Protein AF-A0A2T6F2M0-F1 (afdb_monomer_lite)

Secondary structure (DSSP, 8-state):
-HHHHHHHHHS-HHHHHHHHHHTTS-HHHHHHHHHTTPPPPHHHHHHHHHHTTTSS-HHHH-TTS-HHHHHHH-------TTTTHHHHHHHHHHHHHHHHTT------S-----

Sequence (114 aa):
MDKLLKYLNGLSKGDRTQFVRACGTSEGYLRKAISISQQIGLDLCINLERESNRAIVCEDLRPDVDWEYLRSTAVKSNLDPMATKGIEEETNEENRREADLGYRQPADPKKVVE

pLDDT: mean 80.38, std 20.86, range [40.22, 98.19]

Structure (mmCIF, N/CA/C/O backbone):
data_AF-A0A2T6F2M0-F1
#
_entry.id   AF-A0A2T6F2M0-F1
#
loop_
_atom_site.group_PDB
_atom_site.id
_atom_site.type_symbol
_atom_site.label_atom_id
_atom_site.label_alt_id
_atom_site.label_comp_id
_atom_site.label_asym_id
_atom_site.label_entity_id
_atom_site.label_seq_id
_atom_site.pdbx_PDB_ins_code
_atom_site.Cartn_x
_atom_site.Cartn_y
_atom_site.Cartn_z
_atom_site.occupancy
_atom_site.B_iso_or_equiv
_atom_site.auth_seq_id
_atom_site.auth_comp_id
_atom_site.auth_asym_id
_atom_site.auth_atom_id
_atom_site.pdbx_PDB_model_num
ATOM 1 N N . MET A 1 1 ? 7.057 -4.594 -5.072 1.00 85.81 1 MET A N 1
ATOM 2 C CA . MET A 1 1 ? 6.424 -3.287 -5.393 1.00 85.81 1 MET A CA 1
ATOM 3 C C . MET A 1 1 ? 5.764 -3.205 -6.775 1.00 85.81 1 MET A C 1
ATOM 5 O O . MET A 1 1 ? 4.885 -2.366 -6.954 1.00 85.81 1 MET A O 1
ATOM 9 N N . ASP A 1 2 ? 6.087 -4.080 -7.735 1.00 91.25 2 ASP A N 1
ATOM 10 C CA . ASP A 1 2 ? 5.515 -4.016 -9.097 1.00 91.25 2 ASP A CA 1
ATOM 11 C C . ASP A 1 2 ? 3.990 -4.150 -9.161 1.00 91.25 2 ASP A C 1
ATOM 13 O O . ASP A 1 2 ? 3.348 -3.531 -10.009 1.00 91.25 2 ASP A O 1
ATOM 17 N N . LYS A 1 3 ? 3.385 -4.932 -8.260 1.00 94.75 3 LYS A N 1
ATOM 18 C CA . LYS A 1 3 ? 1.925 -5.087 -8.192 1.00 94.75 3 LYS A CA 1
ATOM 19 C C . LYS A 1 3 ? 1.217 -3.781 -7.835 1.00 94.75 3 LYS A C 1
ATOM 21 O O . LYS A 1 3 ? 0.248 -3.430 -8.500 1.00 94.75 3 LYS A O 1
ATOM 26 N N . LEU A 1 4 ? 1.746 -3.018 -6.876 1.00 95.62 4 LEU A N 1
ATOM 27 C CA . LEU A 1 4 ? 1.225 -1.690 -6.543 1.00 95.62 4 LEU A CA 1
ATOM 28 C C . LEU A 1 4 ? 1.328 -0.740 -7.743 1.00 95.62 4 LEU A C 1
ATOM 30 O O . LEU A 1 4 ? 0.378 -0.022 -8.044 1.00 95.62 4 LEU A O 1
ATOM 34 N N . LEU A 1 5 ? 2.454 -0.760 -8.464 1.00 96.12 5 LEU A N 1
ATOM 35 C CA . LEU A 1 5 ? 2.630 0.067 -9.659 1.00 96.12 5 LEU A CA 1
ATOM 36 C C . LEU A 1 5 ? 1.625 -0.295 -10.761 1.00 96.12 5 LEU A C 1
ATOM 38 O O . LEU A 1 5 ? 0.986 0.594 -11.325 1.00 96.12 5 LEU A O 1
ATOM 42 N N . LYS A 1 6 ? 1.466 -1.591 -11.053 1.00 97.25 6 LYS A N 1
ATOM 43 C CA . LYS A 1 6 ? 0.496 -2.092 -12.037 1.00 97.25 6 LYS A CA 1
ATOM 44 C C . LYS A 1 6 ? -0.930 -1.708 -11.655 1.00 97.25 6 LYS A C 1
ATOM 46 O O . LYS A 1 6 ? -1.653 -1.196 -12.503 1.00 97.25 6 LYS A O 1
ATOM 51 N N . TYR A 1 7 ? -1.298 -1.883 -10.387 1.00 97.38 7 TYR A N 1
ATOM 52 C CA . TYR A 1 7 ? -2.608 -1.499 -9.871 1.00 97.38 7 TYR A CA 1
ATOM 53 C C . TYR A 1 7 ? -2.869 -0.001 -10.064 1.00 97.38 7 TYR A C 1
ATOM 55 O O . TYR A 1 7 ? -3.849 0.374 -10.701 1.00 97.38 7 TYR A O 1
ATOM 63 N N . LEU A 1 8 ? -1.946 0.865 -9.626 1.00 96.88 8 LEU A N 1
ATOM 64 C CA . LEU A 1 8 ? -2.082 2.315 -9.802 1.00 96.88 8 LEU A CA 1
ATOM 65 C C . LEU A 1 8 ? -2.186 2.715 -11.277 1.00 96.88 8 LEU A C 1
ATOM 67 O O . LEU A 1 8 ? -2.946 3.620 -11.609 1.00 96.88 8 LEU A O 1
ATOM 71 N N . ASN A 1 9 ? -1.428 2.073 -12.166 1.00 96.88 9 ASN A N 1
ATOM 72 C CA . ASN A 1 9 ? -1.480 2.357 -13.600 1.00 96.88 9 ASN A CA 1
ATOM 73 C C . ASN A 1 9 ? -2.777 1.875 -14.264 1.00 96.88 9 ASN A C 1
ATOM 75 O O . ASN A 1 9 ? -3.165 2.461 -15.271 1.00 96.88 9 ASN A O 1
ATOM 79 N N . GLY A 1 10 ? -3.449 0.873 -13.694 1.00 97.12 10 GLY A N 1
ATOM 80 C CA . GLY A 1 10 ? -4.762 0.408 -14.144 1.00 97.12 10 GLY A CA 1
ATOM 81 C C . GLY A 1 10 ? -5.924 1.322 -13.740 1.00 97.12 10 GLY A C 1
ATOM 82 O O . GLY A 1 10 ? -6.980 1.263 -14.359 1.00 97.12 10 GLY A O 1
ATOM 83 N N . LEU A 1 11 ? -5.739 2.186 -12.737 1.00 97.25 11 LEU A N 1
ATOM 84 C CA . LEU A 1 11 ? -6.771 3.121 -12.286 1.00 97.25 11 LEU A CA 1
ATOM 85 C C . LEU A 1 11 ? -6.846 4.374 -13.165 1.00 97.25 11 LEU A C 1
ATOM 87 O O . LEU A 1 11 ? -5.820 4.954 -13.552 1.00 97.25 11 LEU A O 1
ATOM 91 N N . SER A 1 12 ? -8.064 4.880 -13.377 1.00 97.81 12 SER A N 1
ATOM 92 C CA . SER A 1 12 ? -8.255 6.224 -13.924 1.00 97.81 12 SER A CA 1
ATOM 93 C C . SER A 1 12 ? -7.668 7.284 -12.977 1.00 97.81 12 SER A C 1
ATOM 95 O O . SER A 1 12 ? -7.364 7.024 -11.810 1.00 97.81 12 SER A O 1
ATOM 97 N N . LYS A 1 13 ? -7.484 8.519 -13.455 1.00 96.12 13 LYS A N 1
ATOM 98 C CA . LYS A 1 13 ? -6.964 9.608 -12.607 1.00 96.12 13 LYS A CA 1
ATOM 99 C C . LYS A 1 13 ? -7.892 9.911 -11.418 1.00 96.12 13 LYS A C 1
ATOM 101 O O . LYS A 1 13 ? -7.405 10.200 -10.324 1.00 96.12 13 LYS A O 1
ATOM 106 N N . GLY A 1 14 ? -9.207 9.829 -11.634 1.00 97.44 14 GLY A N 1
ATOM 107 C CA . GLY A 1 14 ? -10.216 10.014 -10.590 1.00 97.44 14 GLY A CA 1
ATOM 108 C C . GLY A 1 14 ? -10.128 8.916 -9.534 1.00 97.44 14 GLY A C 1
ATOM 109 O O . GLY A 1 14 ? -9.904 9.215 -8.361 1.00 97.44 14 GLY A O 1
ATOM 110 N N . ASP A 1 15 ? -10.171 7.657 -9.972 1.00 97.81 15 ASP A N 1
ATOM 111 C CA . ASP A 1 15 ? -10.141 6.496 -9.071 1.00 97.81 15 ASP A CA 1
ATOM 112 C C . ASP A 1 15 ? -8.843 6.434 -8.277 1.00 97.81 15 ASP A C 1
ATOM 114 O O . ASP A 1 15 ? -8.841 6.135 -7.089 1.00 97.81 15 ASP A O 1
ATOM 118 N N . ARG A 1 16 ? -7.721 6.792 -8.904 1.00 97.75 16 ARG A N 1
ATOM 119 C CA . ARG A 1 16 ? -6.422 6.865 -8.235 1.00 97.75 16 ARG A CA 1
ATOM 120 C C . ARG A 1 16 ? -6.411 7.916 -7.135 1.00 97.75 16 ARG A C 1
ATOM 122 O O . ARG A 1 16 ? -5.898 7.647 -6.055 1.00 97.75 16 ARG A O 1
ATOM 129 N N . THR A 1 17 ? -6.995 9.086 -7.389 1.00 97.56 17 THR A N 1
ATOM 130 C CA . THR A 1 17 ? -7.104 10.160 -6.390 1.00 97.56 17 THR A CA 1
ATOM 131 C C . THR A 1 17 ? -7.972 9.715 -5.213 1.00 97.56 17 THR A C 1
ATOM 133 O O . THR A 1 17 ? -7.607 9.929 -4.057 1.00 97.56 17 THR A O 1
ATOM 136 N N . GLN A 1 18 ? -9.096 9.053 -5.495 1.00 98.12 18 GLN A N 1
ATOM 137 C CA . GLN A 1 18 ? -9.975 8.507 -4.465 1.00 98.12 18 GLN A CA 1
ATOM 138 C C . GLN A 1 18 ? -9.284 7.402 -3.659 1.00 9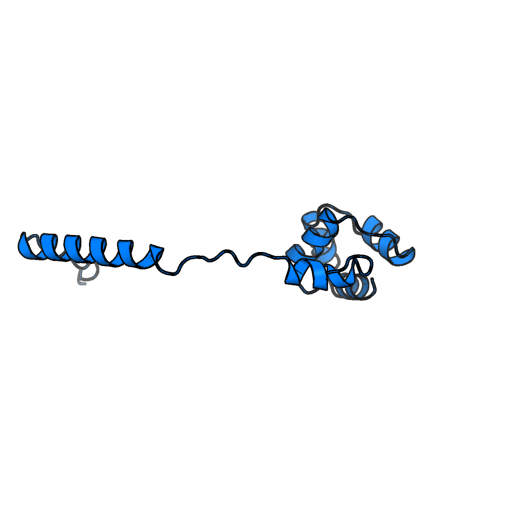8.12 18 GLN A C 1
ATOM 140 O O . GLN A 1 18 ? -9.316 7.438 -2.431 1.00 98.12 18 GLN A O 1
ATOM 145 N N . PHE A 1 19 ? -8.594 6.486 -4.336 1.00 98.19 19 PHE A N 1
ATOM 146 C CA . PHE A 1 19 ? -7.859 5.383 -3.729 1.00 98.19 19 PHE A CA 1
ATOM 147 C C . PHE A 1 19 ? -6.764 5.874 -2.779 1.00 98.19 19 PHE A C 1
ATOM 149 O O . PHE A 1 19 ? -6.732 5.476 -1.619 1.00 98.19 19 PHE A O 1
ATOM 156 N N . VAL A 1 20 ? -5.885 6.783 -3.218 1.00 97.75 20 VAL A N 1
ATOM 157 C CA . VAL A 1 20 ? -4.797 7.267 -2.345 1.00 97.75 20 VAL A CA 1
ATOM 158 C C . VAL A 1 20 ? -5.328 8.039 -1.141 1.00 97.75 20 VAL A C 1
ATOM 160 O O . VAL A 1 20 ? -4.771 7.914 -0.052 1.00 97.75 20 VAL A O 1
ATOM 163 N N . ARG A 1 21 ? -6.437 8.771 -1.309 1.00 98.19 21 ARG A N 1
ATOM 164 C CA . ARG A 1 21 ? -7.119 9.458 -0.210 1.00 98.19 21 ARG A CA 1
ATOM 165 C C . ARG A 1 21 ? -7.719 8.466 0.786 1.00 98.19 21 ARG A C 1
ATOM 167 O O . ARG A 1 21 ? -7.532 8.656 1.983 1.00 98.19 21 ARG A O 1
ATOM 174 N N . ALA A 1 22 ? -8.402 7.425 0.308 1.00 97.75 22 ALA A N 1
ATOM 175 C CA . ALA A 1 22 ? -8.969 6.372 1.153 1.00 97.75 22 ALA A CA 1
ATOM 176 C C . ALA A 1 22 ? -7.877 5.627 1.938 1.00 97.75 22 ALA A C 1
ATOM 178 O O . ALA A 1 22 ? -8.035 5.352 3.124 1.00 97.75 22 ALA A O 1
ATOM 179 N N . CYS A 1 23 ? -6.716 5.412 1.315 1.00 97.69 23 CYS A N 1
ATOM 180 C CA . CYS A 1 23 ? -5.552 4.812 1.963 1.00 97.69 23 CYS A CA 1
ATOM 181 C C . CYS A 1 23 ? -4.847 5.729 2.983 1.00 97.69 23 CYS A C 1
ATOM 183 O O . CYS A 1 23 ? -3.940 5.268 3.681 1.00 97.69 23 CYS A O 1
ATOM 185 N N . GLY A 1 24 ? -5.211 7.015 3.061 1.00 97.31 24 GLY A N 1
ATOM 186 C CA . GLY A 1 24 ? -4.559 7.997 3.935 1.00 97.31 24 GLY A CA 1
ATOM 187 C C . GLY A 1 24 ? -3.173 8.437 3.449 1.00 97.31 24 GLY A C 1
ATOM 188 O O . 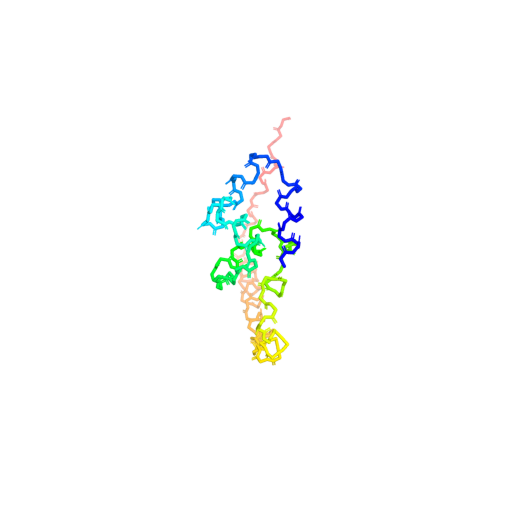GLY A 1 24 ? -2.294 8.721 4.258 1.00 97.31 24 GLY A O 1
ATOM 189 N N . THR A 1 25 ? -2.941 8.467 2.134 1.00 97.88 25 THR A N 1
ATOM 190 C CA . THR A 1 25 ? -1.649 8.825 1.526 1.00 97.88 25 THR A CA 1
ATOM 191 C C . THR A 1 25 ? -1.820 9.744 0.306 1.00 97.88 25 THR A C 1
ATOM 193 O O . THR A 1 25 ? -2.889 10.300 0.062 1.00 97.88 25 THR A O 1
ATOM 196 N N . SER A 1 26 ? -0.752 9.943 -0.471 1.00 97.81 26 SER A N 1
ATOM 197 C CA . SER A 1 26 ? -0.774 10.683 -1.736 1.00 97.81 26 SER A CA 1
ATOM 198 C C . SER A 1 26 ? -0.197 9.856 -2.885 1.00 97.81 26 SER A C 1
ATOM 200 O O . SER A 1 26 ? 0.664 8.997 -2.686 1.00 97.81 26 SER A O 1
ATOM 202 N N . GLU A 1 27 ? -0.623 10.153 -4.117 1.00 97.25 27 GLU A N 1
ATOM 203 C CA . GLU A 1 27 ? -0.063 9.511 -5.315 1.00 97.25 27 GLU A CA 1
ATOM 204 C C . GLU A 1 27 ? 1.449 9.749 -5.425 1.00 97.25 27 GLU A C 1
ATOM 206 O O . GLU A 1 27 ? 2.199 8.821 -5.721 1.00 97.25 27 GLU A O 1
ATOM 211 N N . GLY A 1 28 ? 1.909 10.972 -5.141 1.00 97.50 28 GLY A N 1
ATOM 212 C CA . GLY A 1 28 ? 3.331 11.317 -5.171 1.00 97.50 28 GLY A CA 1
ATOM 213 C C . GLY A 1 28 ? 4.153 10.494 -4.179 1.00 97.50 28 GLY A C 1
ATOM 214 O O . GLY A 1 28 ? 5.216 9.989 -4.540 1.00 97.50 28 GLY A O 1
ATOM 215 N N . TYR A 1 29 ? 3.635 10.291 -2.962 1.00 97.81 29 TYR A N 1
ATOM 216 C CA . TYR A 1 29 ? 4.277 9.428 -1.973 1.00 97.81 29 TYR A CA 1
ATOM 217 C C . TYR A 1 29 ? 4.389 7.987 -2.478 1.00 97.81 29 TYR A C 1
ATOM 219 O O . TYR A 1 29 ? 5.488 7.436 -2.472 1.00 97.81 29 TYR A O 1
ATOM 227 N N . LEU A 1 30 ? 3.296 7.394 -2.978 1.00 97.00 30 LEU A N 1
ATOM 228 C CA . LEU A 1 30 ? 3.327 6.018 -3.488 1.00 97.00 30 LEU A CA 1
ATOM 229 C C . LEU A 1 30 ? 4.278 5.873 -4.680 1.00 97.00 30 LEU A C 1
ATOM 231 O O . LEU A 1 30 ? 5.057 4.924 -4.725 1.00 97.00 30 LEU A O 1
ATOM 235 N N . ARG A 1 31 ? 4.281 6.823 -5.622 1.00 96.88 31 ARG A N 1
ATOM 236 C CA . ARG A 1 31 ? 5.209 6.803 -6.766 1.00 96.88 31 ARG A CA 1
ATOM 237 C C . ARG A 1 31 ? 6.662 6.896 -6.334 1.00 96.88 31 ARG A C 1
ATOM 239 O O . ARG A 1 31 ? 7.490 6.142 -6.840 1.00 96.88 31 ARG A O 1
ATOM 246 N N . LYS A 1 32 ? 6.969 7.785 -5.388 1.00 97.69 32 LYS A N 1
ATOM 247 C CA . LYS A 1 32 ? 8.310 7.887 -4.812 1.00 97.69 32 LYS A CA 1
ATOM 248 C C . LYS A 1 32 ? 8.699 6.573 -4.137 1.00 97.69 32 LYS A C 1
ATOM 250 O O . LYS A 1 32 ? 9.770 6.053 -4.429 1.00 97.69 32 LYS A O 1
ATOM 255 N N . ALA A 1 33 ? 7.819 6.026 -3.297 1.00 96.69 33 ALA A N 1
ATOM 256 C CA . ALA A 1 33 ? 8.055 4.775 -2.587 1.00 96.69 33 ALA A CA 1
ATOM 257 C C . ALA A 1 33 ? 8.330 3.613 -3.553 1.00 96.69 33 ALA A C 1
ATOM 259 O O . ALA A 1 33 ? 9.274 2.860 -3.345 1.00 96.69 33 ALA A O 1
ATOM 260 N N . ILE A 1 34 ? 7.577 3.513 -4.652 1.00 96.12 34 ILE A N 1
ATOM 261 C CA . ILE A 1 34 ? 7.832 2.539 -5.723 1.00 96.12 34 ILE A CA 1
ATOM 262 C C . ILE A 1 34 ? 9.202 2.774 -6.363 1.00 96.12 34 ILE A C 1
ATOM 264 O O . ILE A 1 34 ? 9.981 1.834 -6.483 1.00 96.12 34 ILE A O 1
ATOM 268 N N . SER A 1 35 ? 9.513 4.013 -6.749 1.00 96.44 35 SER A N 1
ATOM 269 C CA . SER A 1 35 ? 10.742 4.336 -7.484 1.00 96.44 35 SER A CA 1
ATOM 270 C C . SER A 1 35 ? 12.016 4.007 -6.714 1.00 96.44 35 SER A C 1
ATOM 272 O O . SER A 1 35 ? 13.004 3.622 -7.330 1.00 96.44 35 SER A O 1
ATOM 274 N N . ILE A 1 36 ? 12.015 4.199 -5.395 1.00 96.38 36 ILE A N 1
ATOM 275 C CA . ILE A 1 36 ? 13.197 3.960 -4.555 1.00 96.38 36 ILE A CA 1
ATOM 276 C C . ILE A 1 36 ? 13.104 2.642 -3.782 1.00 96.38 36 ILE A C 1
ATOM 278 O O . ILE A 1 36 ? 13.926 2.398 -2.907 1.00 96.38 36 ILE A O 1
ATOM 282 N N . SER A 1 37 ? 12.093 1.812 -4.072 1.00 93.62 37 SER A N 1
ATOM 283 C CA . SER A 1 37 ? 11.780 0.599 -3.304 1.00 93.62 37 SER A CA 1
ATOM 284 C C . SER A 1 37 ? 11.719 0.857 -1.790 1.00 93.62 37 SER A C 1
ATOM 286 O O . SER A 1 37 ? 12.238 0.088 -0.986 1.00 93.62 37 SER A O 1
ATOM 288 N N . GLN A 1 38 ? 11.098 1.973 -1.400 1.00 95.19 38 GLN A N 1
ATOM 289 C CA . GLN A 1 38 ? 10.946 2.365 -0.004 1.00 95.19 38 GLN A CA 1
ATOM 290 C C . GLN A 1 38 ? 10.065 1.358 0.736 1.00 95.19 38 GLN A C 1
ATOM 292 O O . GLN A 1 38 ? 8.996 0.980 0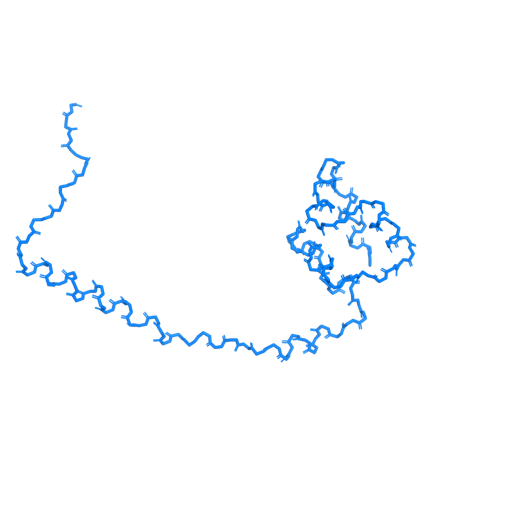.253 1.00 95.19 38 GLN A O 1
ATOM 297 N N . GLN A 1 39 ? 10.466 1.009 1.956 1.00 95.00 39 GLN A N 1
ATOM 298 C CA . GLN A 1 39 ? 9.634 0.225 2.857 1.00 95.00 39 GLN A CA 1
ATOM 299 C C . GLN A 1 39 ? 8.378 1.014 3.256 1.00 95.00 39 GLN A C 1
ATOM 301 O O . GLN A 1 39 ? 8.456 2.140 3.756 1.00 95.00 39 GLN A O 1
ATOM 306 N N . ILE A 1 40 ? 7.213 0.408 3.025 1.00 95.56 40 ILE A N 1
ATOM 307 C CA . ILE A 1 40 ? 5.910 0.967 3.393 1.00 95.56 40 ILE A CA 1
ATOM 308 C C . ILE A 1 40 ? 5.583 0.601 4.849 1.00 95.56 40 ILE A C 1
ATOM 310 O O . ILE A 1 40 ? 5.767 -0.538 5.284 1.00 95.56 40 ILE A O 1
ATOM 314 N N . GLY A 1 41 ? 5.090 1.575 5.618 1.00 94.56 41 GLY A N 1
ATOM 315 C CA . GLY A 1 41 ? 4.630 1.346 6.991 1.00 94.56 41 GLY A CA 1
ATOM 316 C C . GLY A 1 41 ? 3.468 0.348 7.051 1.00 94.56 41 GLY A C 1
ATOM 317 O O . GLY A 1 41 ? 2.669 0.274 6.120 1.00 94.56 41 GLY A O 1
ATOM 318 N N . LEU A 1 42 ? 3.365 -0.412 8.147 1.00 93.50 42 LEU A N 1
ATOM 319 C CA . LEU A 1 42 ? 2.355 -1.471 8.301 1.00 93.50 42 LEU A CA 1
ATOM 320 C C . LEU A 1 42 ? 0.921 -0.940 8.152 1.00 93.50 42 LEU A C 1
ATOM 322 O O . LEU A 1 42 ? 0.139 -1.525 7.410 1.00 93.50 42 LEU A O 1
ATOM 326 N N . ASP A 1 43 ? 0.612 0.206 8.758 1.00 96.00 43 ASP A N 1
ATOM 327 C CA . ASP A 1 43 ? -0.727 0.808 8.685 1.00 96.00 43 ASP A CA 1
ATOM 328 C C . ASP A 1 43 ? -1.132 1.138 7.242 1.00 96.00 43 ASP A C 1
ATOM 330 O O . ASP A 1 43 ? -2.243 0.840 6.801 1.00 96.00 43 ASP A O 1
ATOM 334 N N . LEU A 1 44 ? -0.199 1.703 6.466 1.00 97.12 44 LEU A N 1
ATOM 335 C CA . LEU A 1 44 ? -0.431 2.000 5.055 1.00 97.12 44 LEU A CA 1
ATOM 336 C C . LEU A 1 44 ? -0.542 0.714 4.229 1.00 97.12 44 LEU A C 1
ATOM 338 O O . LEU A 1 44 ? -1.344 0.655 3.304 1.00 97.12 44 LEU A O 1
ATOM 342 N N . CYS A 1 45 ? 0.227 -0.317 4.568 1.00 96.44 45 CYS A N 1
ATOM 343 C CA . CYS A 1 45 ? 0.162 -1.625 3.926 1.00 96.44 45 CYS A CA 1
ATOM 344 C C . CYS A 1 45 ? -1.238 -2.250 4.061 1.00 96.44 45 CYS A C 1
ATOM 346 O O . CYS A 1 45 ? -1.835 -2.650 3.061 1.00 96.44 45 CYS A O 1
ATOM 348 N N . ILE A 1 46 ? -1.795 -2.236 5.276 1.00 96.50 46 ILE A N 1
ATOM 349 C CA . ILE A 1 46 ? -3.146 -2.737 5.572 1.00 96.50 46 ILE A CA 1
ATOM 350 C C . ILE A 1 46 ? -4.203 -1.925 4.821 1.00 96.50 46 ILE A C 1
ATOM 352 O O . ILE A 1 46 ? -5.105 -2.496 4.208 1.00 96.50 46 ILE A O 1
ATOM 356 N N . ASN A 1 47 ? -4.087 -0.594 4.830 1.00 97.94 47 ASN A N 1
ATOM 357 C CA . ASN A 1 47 ? -5.007 0.266 4.090 1.00 97.94 47 ASN A CA 1
ATOM 358 C C . ASN A 1 47 ? -4.958 -0.022 2.582 1.00 97.94 47 ASN A C 1
ATOM 360 O O . ASN A 1 47 ? -6.004 -0.138 1.953 1.00 97.94 47 ASN A O 1
ATOM 364 N N . LEU A 1 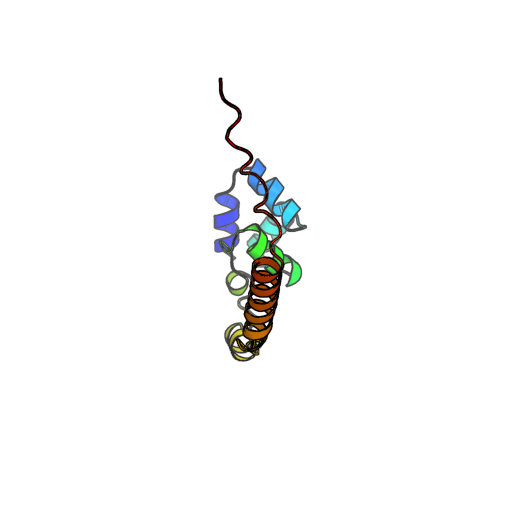48 ? -3.767 -0.195 2.003 1.00 97.56 48 LEU A N 1
ATOM 365 C CA . LEU A 1 48 ? -3.617 -0.525 0.584 1.00 97.56 48 LEU A CA 1
ATOM 366 C C . LEU A 1 48 ? -4.295 -1.856 0.233 1.00 97.56 48 LEU A C 1
ATOM 368 O O . LEU A 1 48 ? -4.968 -1.929 -0.794 1.00 97.56 48 LEU A O 1
ATOM 372 N N . GLU A 1 49 ? -4.161 -2.891 1.065 1.00 97.56 49 GLU A N 1
ATOM 373 C CA . GLU A 1 49 ? -4.847 -4.173 0.845 1.00 97.56 49 GLU A CA 1
ATOM 374 C C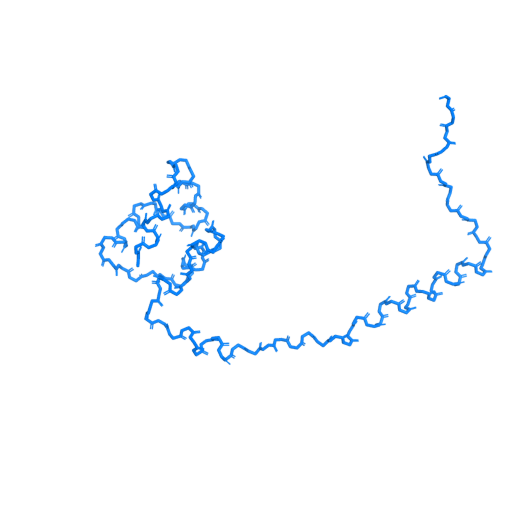 . GLU A 1 49 ? -6.370 -4.038 0.969 1.00 97.56 49 GLU A C 1
ATOM 376 O O . GLU A 1 49 ? -7.105 -4.519 0.100 1.00 97.56 49 GLU A O 1
ATOM 381 N N . ARG A 1 50 ? -6.850 -3.336 2.003 1.00 97.69 50 ARG A N 1
ATOM 382 C CA . ARG A 1 50 ? -8.284 -3.125 2.245 1.00 97.69 50 ARG A CA 1
ATOM 383 C C . ARG A 1 50 ? -8.946 -2.355 1.105 1.00 97.69 50 ARG A C 1
ATOM 385 O O . ARG A 1 50 ? -9.914 -2.838 0.528 1.00 97.69 50 ARG A O 1
ATOM 392 N N . GLU A 1 51 ? -8.409 -1.191 0.751 1.00 97.94 51 GLU A N 1
ATOM 393 C CA . GLU A 1 51 ? -9.004 -0.317 -0.268 1.00 97.94 51 GLU A CA 1
ATOM 394 C C . GLU A 1 51 ? -8.826 -0.866 -1.692 1.00 97.94 51 GLU A C 1
ATOM 396 O O . GLU A 1 51 ? -9.556 -0.485 -2.606 1.00 97.94 51 GLU A O 1
ATOM 401 N N . SER A 1 52 ? -7.862 -1.769 -1.908 1.00 96.94 52 SER A N 1
ATOM 402 C CA . SER A 1 52 ? -7.691 -2.451 -3.198 1.00 96.94 52 SER A CA 1
ATOM 403 C C . SER A 1 52 ? -8.513 -3.731 -3.325 1.00 96.94 52 SER A C 1
ATOM 405 O O . SER A 1 52 ? -8.396 -4.424 -4.335 1.00 96.94 52 SER A O 1
ATOM 407 N N . ASN A 1 53 ? -9.338 -4.068 -2.326 1.00 96.19 53 ASN A N 1
ATOM 408 C CA . ASN A 1 53 ? -10.081 -5.329 -2.269 1.00 96.19 53 ASN A CA 1
ATOM 409 C C . ASN A 1 53 ? -9.171 -6.547 -2.501 1.00 96.19 53 ASN A C 1
ATOM 411 O O . ASN A 1 53 ? -9.498 -7.446 -3.276 1.00 96.19 53 ASN A O 1
ATOM 415 N N . ARG A 1 54 ? -8.005 -6.563 -1.841 1.00 95.62 54 ARG A N 1
ATOM 416 C CA . ARG A 1 54 ? -6.982 -7.620 -1.951 1.00 95.62 54 ARG A CA 1
ATOM 417 C C . ARG A 1 54 ? -6.337 -7.760 -3.337 1.00 95.62 54 ARG A C 1
ATOM 419 O O . ARG A 1 54 ? -5.636 -8.742 -3.575 1.00 95.62 54 ARG A O 1
ATOM 426 N N . ALA A 1 55 ? -6.514 -6.799 -4.249 1.00 95.88 55 ALA A N 1
ATOM 427 C CA . ALA A 1 55 ? -5.762 -6.778 -5.509 1.00 95.88 55 ALA A CA 1
ATOM 428 C C . ALA A 1 55 ? -4.254 -6.569 -5.273 1.00 95.88 55 ALA A C 1
ATOM 430 O O . ALA A 1 55 ? -3.420 -7.010 -6.067 1.00 95.88 55 ALA A O 1
ATOM 431 N N . ILE A 1 56 ? -3.907 -5.911 -4.166 1.00 95.88 56 ILE A N 1
ATOM 432 C CA . ILE A 1 56 ? -2.561 -5.857 -3.604 1.00 95.88 56 ILE A CA 1
ATOM 433 C C . ILE A 1 56 ? -2.649 -6.488 -2.220 1.00 95.88 56 ILE A C 1
ATOM 435 O O . ILE A 1 56 ? -3.519 -6.104 -1.445 1.00 95.88 56 ILE A O 1
ATOM 439 N N . VAL A 1 57 ? -1.759 -7.424 -1.902 1.00 95.19 57 VAL A N 1
ATOM 440 C CA . VAL A 1 57 ? -1.704 -8.026 -0.565 1.00 95.19 57 VAL A CA 1
ATOM 441 C C . VAL A 1 57 ? -0.478 -7.542 0.203 1.00 95.19 57 VAL A C 1
ATOM 443 O O . VAL A 1 57 ? 0.524 -7.137 -0.401 1.00 95.19 57 VAL A O 1
ATOM 446 N N . CYS A 1 58 ? -0.551 -7.553 1.532 1.00 94.75 58 CYS A N 1
ATOM 447 C CA . CYS A 1 58 ? 0.523 -7.069 2.394 1.00 94.75 58 CYS A CA 1
ATOM 448 C C . CYS A 1 58 ? 1.858 -7.790 2.143 1.00 94.75 58 CYS A C 1
ATOM 450 O O . CYS A 1 58 ? 2.916 -7.162 2.215 1.00 94.75 58 CYS A O 1
ATOM 452 N N . GLU A 1 59 ? 1.825 -9.063 1.755 1.00 93.69 59 GLU A N 1
ATOM 453 C CA . GLU A 1 59 ? 3.006 -9.872 1.437 1.00 93.69 59 GLU A CA 1
ATOM 454 C C . GLU A 1 59 ? 3.805 -9.323 0.251 1.00 93.69 59 GLU A C 1
ATOM 456 O O . GLU A 1 59 ? 5.033 -9.392 0.236 1.00 93.69 59 GLU A O 1
ATOM 461 N N . ASP A 1 60 ? 3.130 -8.718 -0.728 1.00 92.06 60 ASP A N 1
ATOM 462 C CA . ASP A 1 60 ? 3.780 -8.135 -1.907 1.00 92.06 60 ASP A CA 1
ATOM 463 C C . ASP A 1 60 ? 4.464 -6.791 -1.614 1.00 92.06 60 ASP A C 1
ATOM 465 O O . ASP A 1 60 ? 5.333 -6.331 -2.371 1.00 92.06 60 ASP A O 1
ATOM 469 N N . LEU A 1 61 ? 4.015 -6.124 -0.550 1.00 93.56 61 LEU A N 1
ATOM 470 C CA . LEU A 1 61 ? 4.510 -4.826 -0.098 1.00 93.56 61 LEU A CA 1
ATOM 471 C C . LEU A 1 61 ? 5.604 -4.976 0.964 1.00 93.56 61 LEU A C 1
ATOM 473 O O . LEU A 1 61 ? 6.481 -4.115 1.052 1.00 93.56 61 LEU A O 1
ATOM 477 N N . ARG A 1 62 ? 5.557 -6.054 1.752 1.00 92.94 62 ARG A N 1
ATOM 478 C CA . ARG A 1 62 ? 6.462 -6.337 2.872 1.00 92.94 62 ARG A CA 1
ATOM 479 C C . ARG A 1 62 ? 7.053 -7.744 2.776 1.00 92.94 62 ARG A C 1
ATOM 481 O O . ARG A 1 62 ? 6.713 -8.605 3.588 1.00 92.94 62 ARG A O 1
ATOM 488 N N . PRO A 1 63 ? 7.955 -7.979 1.805 1.00 91.56 63 PRO A N 1
ATOM 489 C CA . PRO A 1 63 ? 8.666 -9.253 1.685 1.00 91.56 63 PRO A CA 1
ATOM 490 C C . PRO A 1 63 ? 9.673 -9.487 2.825 1.00 91.56 63 PRO A C 1
ATOM 492 O O . PRO A 1 63 ? 10.205 -10.581 2.955 1.00 91.56 63 PRO A O 1
ATOM 495 N N . ASP A 1 64 ? 9.954 -8.464 3.635 1.00 92.38 64 ASP A N 1
ATOM 496 C CA . ASP A 1 64 ? 10.824 -8.520 4.813 1.00 92.38 64 ASP A CA 1
ATOM 497 C C . ASP A 1 64 ? 10.164 -9.170 6.040 1.00 92.38 64 ASP A C 1
ATOM 499 O O . ASP A 1 64 ? 10.852 -9.483 7.009 1.00 92.38 64 ASP A O 1
ATOM 503 N N . VAL A 1 65 ? 8.842 -9.354 6.023 1.00 92.88 65 VAL A N 1
ATOM 504 C CA . VAL A 1 65 ? 8.079 -9.940 7.131 1.00 92.88 65 VAL A CA 1
ATOM 505 C C . VAL A 1 65 ? 7.831 -11.426 6.866 1.00 92.88 65 VAL A C 1
ATOM 507 O O . VAL A 1 65 ? 7.419 -11.810 5.773 1.00 92.88 65 VAL A O 1
ATOM 510 N N . ASP A 1 66 ? 8.025 -12.262 7.888 1.00 93.62 66 ASP A N 1
ATOM 511 C CA . ASP A 1 66 ? 7.674 -13.684 7.837 1.00 93.62 66 ASP A CA 1
ATOM 512 C C . ASP A 1 66 ? 6.161 -13.885 8.032 1.00 93.62 66 ASP A C 1
ATOM 514 O O . ASP A 1 66 ? 5.643 -14.083 9.136 1.00 93.62 66 ASP A O 1
ATOM 518 N N . TRP A 1 67 ? 5.427 -13.804 6.926 1.00 91.12 67 TRP A N 1
ATOM 519 C CA . TRP A 1 67 ? 3.977 -13.992 6.904 1.00 91.12 67 TRP A CA 1
ATOM 520 C C . TRP A 1 67 ? 3.543 -15.442 7.136 1.00 91.12 67 TRP A C 1
ATOM 522 O O . TRP A 1 67 ? 2.395 -15.683 7.513 1.00 91.12 67 TRP A O 1
ATOM 532 N N . GLU A 1 68 ? 4.423 -16.418 6.908 1.00 91.31 68 GLU A N 1
ATOM 533 C CA . GLU A 1 68 ? 4.136 -17.825 7.192 1.00 91.31 68 GLU A CA 1
ATOM 534 C C . GLU A 1 68 ? 4.121 -18.078 8.701 1.00 91.31 68 GLU A C 1
ATOM 536 O O . GLU A 1 68 ? 3.167 -18.666 9.226 1.00 91.31 68 GLU A O 1
ATOM 541 N N . TYR A 1 69 ? 5.097 -17.526 9.422 1.00 93.25 69 TYR A N 1
ATOM 542 C CA . TYR A 1 69 ? 5.101 -17.527 10.880 1.00 93.25 69 TYR A CA 1
ATOM 543 C C . TYR A 1 69 ? 3.862 -16.822 11.456 1.00 93.25 69 TYR A C 1
ATOM 545 O O . TYR A 1 69 ? 3.170 -17.375 12.312 1.00 93.25 69 TYR A O 1
ATOM 553 N N . LEU A 1 70 ? 3.502 -15.638 10.949 1.00 90.62 70 LEU A N 1
ATOM 554 C CA . LEU A 1 70 ? 2.308 -14.921 11.426 1.00 90.62 70 LEU A CA 1
ATOM 555 C C . LEU A 1 70 ? 1.007 -15.703 11.185 1.00 90.62 70 LEU A C 1
ATOM 557 O O . LEU A 1 70 ? 0.127 -15.725 12.044 1.00 90.62 70 LEU A O 1
ATOM 561 N N . ARG A 1 71 ? 0.880 -16.389 10.044 1.00 89.12 71 ARG A N 1
ATOM 562 C CA . ARG A 1 71 ? -0.301 -17.218 9.751 1.00 89.12 71 ARG A CA 1
ATOM 563 C C . ARG A 1 71 ? -0.371 -18.484 10.594 1.00 89.12 71 ARG A C 1
ATOM 565 O O . ARG A 1 71 ? -1.470 -18.896 10.952 1.00 89.12 71 ARG A O 1
ATOM 572 N N . SER A 1 72 ? 0.766 -19.104 10.894 1.00 89.50 72 SER A N 1
ATOM 573 C CA . SER A 1 72 ? 0.805 -20.324 11.711 1.00 89.50 72 SER A CA 1
ATOM 574 C C . SER A 1 72 ? 0.599 -20.049 13.203 1.00 89.50 72 SER A C 1
ATOM 576 O O . SER A 1 72 ? 0.123 -20.923 13.925 1.00 89.50 72 SER A O 1
ATOM 578 N N . THR A 1 73 ? 0.892 -18.829 13.658 1.00 88.38 73 THR A N 1
ATOM 579 C CA . THR A 1 73 ? 0.710 -18.397 15.054 1.00 88.38 73 THR A CA 1
ATOM 580 C C . THR A 1 73 ? -0.647 -17.759 15.340 1.00 88.38 73 THR A C 1
ATOM 582 O O . THR A 1 73 ? -0.996 -17.563 16.505 1.00 88.38 73 THR A O 1
ATOM 585 N N . ALA A 1 74 ? -1.445 -17.467 14.309 1.00 82.56 74 ALA A N 1
ATOM 586 C CA . ALA A 1 74 ? -2.806 -16.985 14.481 1.00 82.56 74 ALA A CA 1
ATOM 587 C C . ALA A 1 74 ? -3.660 -18.063 15.171 1.00 82.56 74 ALA A C 1
ATOM 589 O O . ALA A 1 74 ? -4.030 -19.076 14.571 1.00 82.56 74 ALA A O 1
ATOM 590 N N . VAL A 1 75 ? -3.984 -17.843 16.448 1.00 80.50 75 VAL A N 1
ATOM 591 C CA . VAL A 1 75 ? -4.940 -18.676 17.182 1.00 80.50 75 VAL A CA 1
ATOM 592 C C . VAL A 1 75 ? -6.265 -18.582 16.439 1.00 80.50 75 VAL A C 1
ATOM 594 O O . VAL A 1 75 ? -6.847 -17.501 16.344 1.00 80.50 75 VAL A O 1
ATOM 597 N N . LYS A 1 76 ? -6.749 -19.704 15.896 1.00 67.81 76 LYS A N 1
ATOM 598 C CA . LYS A 1 76 ? -8.138 -19.778 15.445 1.00 67.81 76 LYS A CA 1
ATOM 599 C C . LYS A 1 76 ? -8.974 -19.424 16.662 1.00 67.81 76 LYS A C 1
ATOM 601 O O . LYS A 1 76 ? -8.941 -20.160 17.648 1.00 67.81 76 LYS A O 1
ATOM 606 N N . SER A 1 77 ? -9.676 -18.294 16.626 1.00 66.19 77 SER A N 1
ATOM 607 C CA . SER A 1 77 ? -10.760 -18.089 17.568 1.00 66.19 77 SER A CA 1
ATOM 608 C C . SER A 1 77 ? -11.689 -19.275 17.355 1.00 66.19 77 SER A C 1
ATOM 610 O O . SER A 1 77 ? -12.322 -19.400 16.306 1.00 66.19 77 SER A O 1
ATOM 612 N N . ASN A 1 78 ? -11.696 -20.201 18.311 1.00 58.12 78 ASN A N 1
ATOM 613 C CA . ASN A 1 78 ? -12.761 -21.173 18.421 1.00 58.12 78 ASN A CA 1
ATOM 614 C C . ASN A 1 78 ? -14.008 -20.329 18.693 1.00 58.12 78 ASN A C 1
ATOM 616 O O . ASN A 1 78 ? -14.318 -20.016 19.838 1.00 58.12 78 ASN A O 1
ATOM 620 N N . LEU A 1 79 ? -14.683 -19.866 17.636 1.00 59.19 79 LEU A N 1
ATOM 621 C CA . LEU A 1 79 ? -16.112 -19.646 17.743 1.00 59.19 79 LEU A CA 1
ATOM 622 C C . LEU A 1 79 ? -16.661 -21.033 18.032 1.00 59.19 79 LEU A C 1
ATOM 624 O O . LEU A 1 79 ? -16.815 -21.842 17.119 1.00 59.19 79 LEU A O 1
ATOM 628 N N . ASP A 1 80 ? -16.838 -21.326 19.316 1.00 51.94 80 ASP A N 1
ATOM 629 C CA . ASP A 1 80 ? -17.483 -22.543 19.759 1.00 51.94 80 ASP A CA 1
ATOM 630 C C . ASP A 1 80 ? -18.858 -22.595 19.078 1.00 51.94 80 ASP A C 1
ATOM 632 O O . ASP A 1 80 ? -19.710 -21.744 19.356 1.00 51.94 80 ASP A O 1
ATOM 636 N N . PRO A 1 81 ? -19.130 -23.588 18.210 1.00 53.88 81 PRO A N 1
ATOM 637 C CA . PRO A 1 81 ? -20.436 -23.736 17.562 1.00 53.88 81 PRO A CA 1
ATOM 638 C C . PRO A 1 81 ? -21.563 -24.068 18.562 1.00 53.88 81 PRO A C 1
ATOM 640 O O . PRO A 1 81 ? -22.697 -24.329 18.173 1.00 53.88 81 PRO A O 1
ATOM 643 N N . MET A 1 82 ? -21.263 -24.077 19.864 1.00 49.19 82 MET A N 1
ATOM 644 C CA . MET A 1 82 ? -22.175 -24.427 20.944 1.00 49.19 82 MET A CA 1
ATOM 645 C C . MET A 1 82 ? -22.970 -23.227 21.486 1.00 49.19 82 MET A C 1
ATOM 647 O O . MET A 1 82 ? -24.007 -23.438 22.106 1.00 49.19 82 MET A O 1
ATOM 651 N N . ALA A 1 83 ? -22.559 -21.983 21.207 1.00 51.94 83 ALA A N 1
ATOM 652 C CA . ALA A 1 83 ? -23.304 -20.790 21.634 1.00 51.94 83 ALA A CA 1
ATOM 653 C C . ALA A 1 83 ? -24.572 -20.519 20.798 1.00 51.94 83 ALA A C 1
ATOM 655 O O . ALA A 1 83 ? -25.445 -19.772 21.229 1.00 51.94 83 ALA A O 1
ATOM 656 N N . THR A 1 84 ? -24.710 -21.130 19.618 1.00 50.75 84 THR A N 1
ATOM 657 C CA . THR A 1 84 ? -25.863 -20.892 18.731 1.00 50.75 84 THR A CA 1
ATOM 658 C C . THR A 1 84 ? -27.084 -21.744 19.093 1.00 50.75 84 THR A C 1
ATOM 660 O O . THR A 1 84 ? -28.202 -21.376 18.749 1.00 50.75 84 THR A O 1
ATOM 663 N N . LYS A 1 85 ? -26.909 -22.840 19.849 1.00 49.56 85 LYS A N 1
ATOM 664 C CA . LYS A 1 85 ? -28.024 -23.723 20.242 1.00 49.56 85 LYS A CA 1
ATOM 665 C C . LYS A 1 85 ? -28.992 -23.108 21.258 1.00 49.56 85 LYS A C 1
ATOM 667 O O . LYS A 1 85 ? -30.127 -23.552 21.327 1.00 49.56 85 LYS A O 1
ATOM 672 N N . GLY A 1 86 ? -28.574 -22.093 22.017 1.00 44.66 86 GLY A N 1
ATOM 673 C CA . GLY A 1 86 ? -29.428 -21.476 23.039 1.00 44.66 86 GLY A CA 1
ATOM 674 C C . GLY A 1 86 ? -30.500 -20.529 22.489 1.00 44.66 86 GLY A C 1
ATOM 675 O O . GLY A 1 86 ? -31.510 -20.320 23.144 1.00 44.66 86 GLY A O 1
ATOM 676 N N . ILE A 1 87 ? -30.310 -19.972 21.287 1.00 50.12 87 ILE A N 1
ATOM 677 C CA . ILE A 1 87 ? -31.200 -18.927 20.746 1.00 50.12 87 ILE A CA 1
ATOM 678 C C . ILE A 1 87 ? -32.374 -19.540 19.950 1.00 50.12 87 ILE A C 1
ATOM 680 O O . ILE A 1 87 ? -33.466 -18.972 19.892 1.00 50.12 87 ILE A O 1
ATOM 684 N N . GLU A 1 88 ? -32.190 -20.731 19.371 1.00 46.50 88 GLU A N 1
ATOM 685 C CA . GLU A 1 88 ? -33.238 -21.419 18.599 1.00 46.50 88 GLU A CA 1
ATOM 686 C C . GLU A 1 88 ? -34.276 -22.137 19.485 1.00 46.50 88 GLU A C 1
ATOM 688 O O . GLU A 1 88 ? -35.427 -22.282 19.078 1.00 46.50 88 GLU A O 1
ATOM 693 N N . GLU A 1 89 ? -33.922 -22.550 20.709 1.00 48.91 89 GLU A N 1
ATOM 694 C CA . GLU A 1 89 ? -34.881 -23.182 21.633 1.00 48.91 89 GLU A CA 1
ATOM 695 C C . GLU A 1 89 ? -35.793 -22.153 22.320 1.00 48.91 89 GLU A C 1
ATOM 697 O O . GLU A 1 89 ? -36.997 -22.386 22.440 1.00 48.91 89 GLU A O 1
ATOM 702 N N . GLU A 1 90 ? -35.265 -20.983 22.690 1.00 48.53 90 GLU A N 1
ATOM 703 C CA . GLU A 1 90 ? -36.032 -19.947 23.397 1.00 48.53 90 GLU A CA 1
ATOM 704 C C . GLU A 1 90 ? -37.099 -19.305 22.488 1.00 48.53 90 GLU A C 1
ATOM 706 O O . GLU A 1 90 ? -38.249 -19.133 22.891 1.00 48.53 90 GLU A O 1
ATOM 711 N N . THR A 1 91 ? -36.779 -19.100 21.204 1.00 50.75 91 THR A N 1
ATOM 712 C CA . THR A 1 91 ? -37.728 -18.586 20.196 1.00 50.75 91 THR A CA 1
ATOM 713 C C . THR A 1 91 ? -38.813 -19.595 19.796 1.00 50.75 91 THR A C 1
ATOM 715 O O . THR A 1 91 ? -39.890 -19.202 19.340 1.00 50.75 91 THR A O 1
ATOM 718 N N . ASN A 1 92 ? -38.577 -20.898 19.973 1.00 51.78 92 ASN A N 1
ATOM 719 C CA . ASN A 1 92 ? -39.552 -21.945 19.654 1.00 51.78 92 ASN A CA 1
ATOM 720 C C . ASN A 1 92 ? -40.517 -22.219 20.824 1.00 51.78 92 ASN A C 1
ATOM 722 O O . ASN A 1 92 ? -41.690 -22.523 20.605 1.00 51.78 92 ASN A O 1
ATOM 726 N N . GLU A 1 93 ? -40.052 -22.063 22.067 1.00 54.16 93 GLU A N 1
ATOM 727 C CA . GLU A 1 93 ? -40.874 -22.153 23.281 1.00 54.16 93 GLU A CA 1
ATOM 728 C C . GLU A 1 93 ? -41.838 -20.954 23.398 1.00 54.16 93 GLU A C 1
ATOM 730 O O . GLU A 1 93 ? -43.020 -21.140 23.694 1.00 54.16 93 GLU A O 1
ATOM 735 N N . GLU A 1 94 ? -41.379 -19.734 23.090 1.00 53.75 94 GLU A N 1
ATOM 736 C CA . GLU A 1 94 ? -42.224 -18.526 23.072 1.00 53.75 94 GLU A CA 1
ATOM 737 C C . GLU A 1 94 ? -43.309 -18.593 21.985 1.00 53.75 94 GLU A C 1
ATOM 739 O O . GLU A 1 94 ? -44.483 -18.352 22.271 1.00 53.75 94 GLU A O 1
ATOM 744 N N . ASN A 1 95 ? -42.965 -19.049 20.773 1.00 53.75 95 ASN A N 1
ATOM 745 C CA . ASN A 1 95 ? -43.941 -19.269 19.697 1.00 53.75 95 ASN A CA 1
ATOM 746 C C . ASN A 1 95 ? -44.971 -20.367 20.028 1.00 53.75 95 ASN A C 1
ATOM 748 O O . ASN A 1 95 ? -46.120 -20.293 19.590 1.00 53.75 95 ASN A O 1
ATOM 752 N N . ARG A 1 96 ? -44.597 -21.384 20.817 1.00 55.22 96 ARG A N 1
ATOM 753 C CA . ARG A 1 96 ? -45.534 -22.419 21.292 1.00 55.22 96 ARG A CA 1
ATOM 754 C C . ARG A 1 96 ? -46.494 -21.899 22.358 1.00 55.22 96 ARG A C 1
ATOM 756 O O . ARG A 1 96 ? -47.667 -22.261 22.335 1.00 55.22 96 ARG A O 1
ATOM 763 N N . ARG A 1 97 ? -46.016 -21.051 23.271 1.00 55.72 97 ARG A N 1
ATOM 764 C CA . ARG A 1 97 ? -46.847 -20.440 24.322 1.00 55.72 97 ARG A CA 1
ATOM 765 C C . ARG A 1 97 ? -47.838 -19.428 23.749 1.00 55.72 97 ARG A C 1
ATOM 767 O O . ARG A 1 97 ? -48.991 -19.418 24.170 1.00 55.72 97 ARG A O 1
ATOM 774 N N . GLU A 1 98 ? -47.429 -18.648 22.750 1.00 56.12 98 GLU A N 1
ATOM 775 C CA . GLU A 1 98 ? -48.323 -17.756 21.993 1.00 56.12 98 GLU A CA 1
ATOM 776 C C . GLU A 1 98 ? -49.412 -18.537 21.227 1.00 56.12 98 GLU A C 1
ATOM 778 O O . GLU A 1 98 ? -50.560 -18.095 21.163 1.00 56.12 98 GLU A O 1
ATOM 783 N N . ALA A 1 99 ? -49.098 -19.732 20.707 1.00 55.09 99 ALA A N 1
ATOM 784 C CA . ALA A 1 99 ? -50.073 -20.586 20.021 1.00 55.09 99 ALA A CA 1
ATOM 785 C C . ALA A 1 99 ? -51.125 -21.211 20.966 1.00 55.09 99 ALA A C 1
ATOM 787 O O . ALA A 1 99 ? -52.283 -21.350 20.570 1.00 55.09 99 ALA A O 1
ATOM 788 N N . ASP A 1 100 ? -50.757 -21.544 22.210 1.00 59.41 100 ASP A N 1
ATOM 789 C CA . ASP A 1 100 ? -51.675 -22.109 23.219 1.00 59.41 100 ASP A CA 1
ATOM 790 C C . ASP A 1 100 ? -52.558 -21.046 23.907 1.00 59.41 100 ASP A C 1
ATOM 792 O O . ASP A 1 100 ? -53.643 -21.357 24.400 1.00 59.41 100 ASP A O 1
ATOM 796 N N . LEU A 1 101 ? -52.142 -19.774 23.909 1.00 56.19 101 LEU A N 1
ATOM 797 C CA . LEU A 1 101 ? -52.900 -18.651 24.485 1.00 56.19 101 LEU A CA 1
ATOM 798 C C . LEU A 1 101 ? -53.969 -18.061 23.547 1.00 56.19 101 LEU A C 1
ATOM 800 O O . LEU A 1 101 ? -54.634 -17.086 23.901 1.00 56.19 101 LEU A O 1
ATOM 804 N N . GLY A 1 102 ? -54.195 -18.665 22.375 1.00 53.47 102 GLY A N 1
ATOM 805 C CA . GLY A 1 102 ? -55.365 -18.379 21.541 1.00 53.47 102 GLY A CA 1
ATOM 806 C C . GLY A 1 102 ? -55.446 -16.946 21.004 1.00 53.47 102 GLY A C 1
ATOM 807 O O . GLY A 1 102 ? -56.540 -16.486 20.660 1.00 53.47 102 GLY A O 1
ATOM 808 N N . TYR A 1 103 ? -54.326 -16.226 20.902 1.00 46.78 103 TYR A N 1
ATOM 809 C CA . TYR A 1 103 ? -54.326 -14.885 20.328 1.00 46.78 103 TYR A CA 1
ATOM 810 C C . TYR A 1 103 ? -54.052 -14.932 18.818 1.00 46.78 103 TYR A C 1
ATOM 812 O O . TYR A 1 103 ? -52.938 -15.105 18.347 1.00 46.78 103 TYR A O 1
ATOM 820 N N . ARG A 1 104 ? -55.154 -14.828 18.069 1.00 48.88 104 ARG A N 1
ATOM 821 C CA . ARG A 1 104 ? -55.322 -14.243 16.727 1.00 48.88 104 ARG A CA 1
ATOM 822 C C . ARG A 1 104 ? -54.034 -13.983 15.917 1.00 48.88 104 ARG A C 1
ATOM 824 O O . ARG A 1 104 ? -53.275 -13.073 16.230 1.00 48.88 104 ARG A O 1
ATOM 831 N N . GLN A 1 105 ? -53.908 -14.666 14.773 1.00 51.94 105 GLN A N 1
ATOM 832 C CA . GLN A 1 105 ? -52.968 -14.301 13.704 1.00 51.94 105 GLN A CA 1
ATOM 833 C C . GLN A 1 105 ? -52.999 -12.779 13.443 1.00 51.94 105 GLN A C 1
ATOM 835 O O . GLN A 1 105 ? -54.098 -12.234 13.257 1.00 51.94 105 GLN A O 1
ATOM 840 N N . PRO A 1 106 ? -51.853 -12.070 13.395 1.00 46.22 106 PRO A N 1
ATOM 841 C CA . PRO A 1 106 ? -51.840 -10.715 12.869 1.00 46.22 106 PRO A CA 1
ATOM 842 C C . PRO A 1 106 ? -52.315 -10.761 11.414 1.00 46.22 106 PRO A C 1
ATOM 844 O O . PRO A 1 106 ? -51.865 -11.585 10.618 1.00 46.22 106 PRO A O 1
ATOM 847 N N . ALA A 1 107 ? -53.292 -9.909 11.111 1.00 45.50 107 ALA A N 1
ATOM 848 C CA . ALA A 1 107 ? -53.935 -9.825 9.813 1.00 45.50 107 ALA A CA 1
ATOM 849 C C . ALA A 1 107 ? -52.901 -9.677 8.690 1.00 45.50 107 ALA A C 1
ATOM 851 O O . ALA A 1 107 ? -52.026 -8.815 8.746 1.00 45.50 107 ALA A O 1
ATOM 852 N N . ASP A 1 108 ? -53.055 -10.509 7.666 1.00 46.41 108 ASP A N 1
ATOM 853 C CA . ASP A 1 108 ? -52.311 -10.467 6.414 1.00 46.41 108 ASP A CA 1
ATOM 854 C C . ASP A 1 108 ? -52.480 -9.068 5.773 1.00 46.41 108 ASP A C 1
ATOM 856 O O . ASP A 1 108 ? -53.596 -8.716 5.372 1.00 46.41 108 ASP A O 1
ATOM 860 N N . PRO A 1 109 ? -51.439 -8.213 5.677 1.00 50.03 109 PRO A N 1
ATOM 861 C CA . PRO A 1 109 ? -51.607 -6.832 5.221 1.00 50.03 109 PRO A CA 1
ATOM 862 C C . PRO A 1 109 ? -51.806 -6.708 3.700 1.00 50.03 109 PRO A C 1
ATOM 864 O O . PRO A 1 109 ? -51.692 -5.615 3.146 1.00 50.03 109 PRO A O 1
ATOM 867 N N . LYS A 1 110 ? -52.124 -7.799 2.991 1.00 53.41 110 LYS A N 1
ATOM 868 C CA . LYS A 1 110 ? -52.430 -7.781 1.554 1.00 53.41 110 LYS A CA 1
ATOM 869 C C . LYS A 1 110 ? -53.727 -8.512 1.221 1.00 53.41 110 LYS A C 1
ATOM 871 O O . LYS A 1 110 ? -53.748 -9.453 0.433 1.00 53.41 110 LYS A O 1
ATOM 876 N N . LYS A 1 111 ? -54.836 -8.009 1.763 1.00 53.16 111 LYS A N 1
ATOM 877 C CA . LYS A 1 111 ? -56.154 -8.166 1.134 1.00 53.16 111 LYS A CA 1
ATOM 878 C C . LYS A 1 111 ? 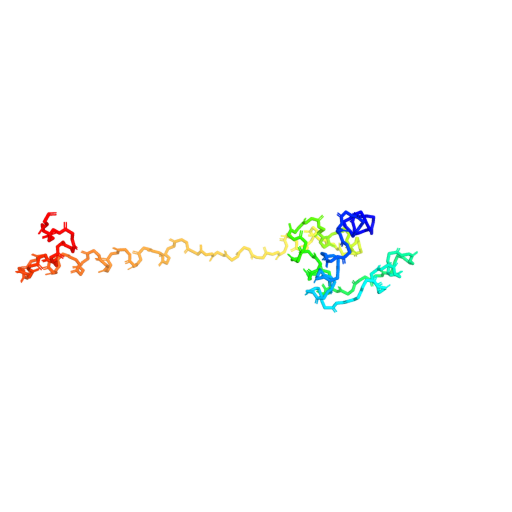-57.092 -7.012 1.502 1.00 53.16 111 LYS A C 1
ATOM 880 O O . LYS A 1 111 ? -58.067 -7.188 2.220 1.00 53.16 111 LYS A O 1
ATOM 885 N N . VAL A 1 112 ? -56.790 -5.820 0.985 1.00 43.84 112 VAL A N 1
ATOM 886 C CA . VAL A 1 112 ? -57.837 -4.841 0.662 1.00 43.84 112 VAL A CA 1
ATOM 887 C C . VAL A 1 112 ? -58.030 -4.923 -0.844 1.00 43.84 112 VAL A C 1
ATOM 889 O O . VAL A 1 112 ? -57.092 -4.745 -1.616 1.00 43.84 112 VAL A O 1
ATOM 892 N N . VAL A 1 113 ? -59.236 -5.340 -1.196 1.00 51.12 113 VAL A N 1
ATOM 893 C CA . VAL A 1 113 ? -59.772 -5.499 -2.541 1.00 51.12 113 VAL A CA 1
ATOM 894 C C . VAL A 1 113 ? -60.139 -4.119 -3.078 1.00 51.12 113 VAL A C 1
ATOM 896 O O . VAL A 1 113 ? -60.832 -3.388 -2.377 1.00 51.12 113 VAL A O 1
ATOM 899 N N . GLU A 1 114 ? -59.722 -3.822 -4.306 1.00 40.22 114 GLU A N 1
ATOM 900 C CA . GLU A 1 114 ? -60.592 -3.340 -5.391 1.00 40.22 114 GLU A CA 1
ATOM 901 C C . GLU A 1 114 ? -60.052 -3.860 -6.727 1.00 40.22 114 GLU A C 1
ATOM 903 O O . GLU A 1 114 ? -58.819 -3.783 -6.941 1.00 40.22 114 GLU A O 1
#

Radius of gyration: 26.52 Å; chains: 1; bounding box: 74×36×39 Å

Foldseek 3Di:
DVLLVVLLVPDDPVVNQVLQVQLVHDPVVVVVCVVVVNQDDPSSLVSNCVSSVNSDHSCNRCVVDDVVVVVVPPDPPCPPPVVVVVPVVVVVVVVVVVVVVPDDDDDDPPDDDD